Protein AF-A0A1H8IUE2-F1 (afdb_monomer)

Radius of gyration: 22.24 Å; Cα contacts (8 Å, |Δi|>4): 37; chains: 1; bounding box: 49×29×65 Å

Structure (mmCIF, N/CA/C/O backbone):
data_AF-A0A1H8IUE2-F1
#
_entry.id   AF-A0A1H8IUE2-F1
#
loop_
_atom_site.group_PDB
_atom_site.id
_atom_site.type_symbol
_atom_site.label_atom_id
_atom_site.label_alt_id
_atom_site.label_comp_id
_atom_site.label_asym_id
_atom_site.label_entity_id
_atom_site.label_seq_id
_atom_site.pdbx_PDB_ins_code
_atom_site.Cartn_x
_atom_site.Cartn_y
_atom_site.Cartn_z
_atom_site.occupancy
_atom_site.B_iso_or_equiv
_atom_site.auth_seq_id
_atom_site.auth_comp_id
_atom_site.auth_asym_id
_atom_site.auth_atom_id
_atom_site.pdbx_PDB_model_num
ATOM 1 N N . MET A 1 1 ? -18.315 -21.572 25.860 1.00 53.31 1 MET A N 1
ATOM 2 C CA . MET A 1 1 ? -18.418 -20.130 25.560 1.00 53.31 1 MET A CA 1
ATOM 3 C C . MET A 1 1 ? -18.773 -19.448 26.868 1.00 53.31 1 MET A C 1
ATOM 5 O O . MET A 1 1 ? -19.672 -19.932 27.542 1.00 53.31 1 MET A O 1
ATOM 9 N N . ASP A 1 2 ? -17.992 -18.460 27.296 1.00 65.50 2 ASP A N 1
ATOM 10 C CA . ASP A 1 2 ? -18.181 -17.775 28.581 1.00 65.50 2 ASP A CA 1
ATOM 11 C C . ASP A 1 2 ? -19.401 -16.828 28.494 1.00 65.50 2 ASP A C 1
ATOM 13 O O . ASP A 1 2 ? -19.483 -16.074 27.520 1.00 65.50 2 ASP A O 1
ATOM 17 N N . PRO A 1 3 ? -20.344 -16.830 29.456 1.00 69.56 3 PRO A N 1
ATOM 18 C CA . PRO A 1 3 ? -21.544 -15.981 29.432 1.00 69.56 3 PRO A CA 1
ATOM 19 C C . PRO A 1 3 ? -21.254 -14.469 29.350 1.00 69.56 3 PRO A C 1
ATOM 21 O O . PRO A 1 3 ? -22.125 -13.695 28.945 1.00 69.56 3 PRO A O 1
ATOM 24 N N . ILE A 1 4 ? -20.038 -14.027 29.688 1.00 66.44 4 ILE A N 1
ATOM 25 C CA . ILE A 1 4 ? -19.584 -12.643 29.486 1.00 66.44 4 ILE A CA 1
ATOM 26 C C . ILE A 1 4 ? -19.391 -12.328 27.989 1.00 66.44 4 ILE A C 1
ATOM 28 O O . ILE A 1 4 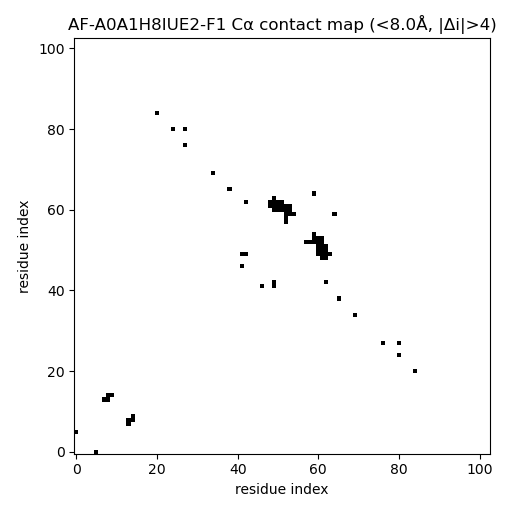? -19.694 -11.220 27.546 1.00 66.44 4 ILE A O 1
ATOM 32 N N . HIS A 1 5 ? -18.934 -13.299 27.193 1.00 63.47 5 HIS A N 1
ATOM 33 C CA . HIS A 1 5 ? -18.644 -13.131 25.765 1.00 63.47 5 HIS A CA 1
ATOM 34 C C . HIS A 1 5 ? -19.919 -12.877 24.946 1.00 63.47 5 HIS A C 1
ATOM 36 O O . HIS A 1 5 ? -19.966 -11.951 24.133 1.00 63.47 5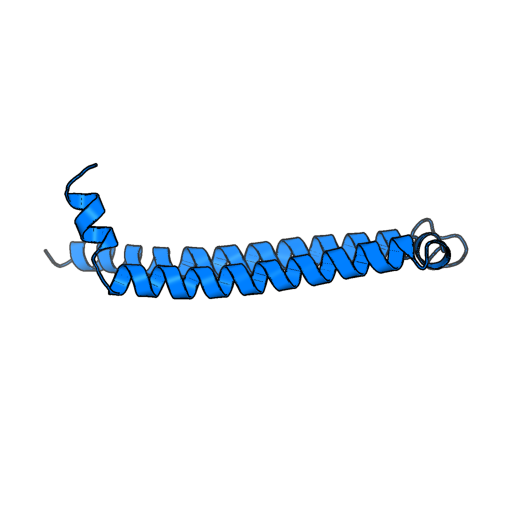 HIS A O 1
ATOM 42 N N . ASP A 1 6 ? -20.983 -13.632 25.231 1.00 66.00 6 ASP A N 1
ATOM 43 C CA . ASP A 1 6 ? -22.276 -13.495 24.547 1.00 66.00 6 ASP A CA 1
ATOM 44 C C . ASP A 1 6 ? -22.956 -12.156 24.866 1.00 66.00 6 ASP A C 1
ATOM 46 O O . ASP A 1 6 ? -23.579 -11.539 24.000 1.00 66.00 6 ASP A O 1
ATOM 50 N N . LYS A 1 7 ? -22.772 -11.643 26.089 1.00 63.62 7 LYS A N 1
ATOM 51 C CA . LYS A 1 7 ? -23.299 -10.337 26.514 1.00 63.62 7 LYS A CA 1
ATOM 52 C C . LYS A 1 7 ? -22.617 -9.168 25.796 1.00 63.62 7 LYS A C 1
ATOM 54 O O . LYS A 1 7 ? -23.281 -8.191 25.461 1.00 63.62 7 LYS A O 1
ATOM 59 N N . ILE A 1 8 ? -21.312 -9.276 25.538 1.00 63.34 8 ILE A N 1
ATOM 60 C CA . ILE A 1 8 ? -20.530 -8.261 24.811 1.00 63.34 8 ILE A CA 1
ATOM 61 C C . ILE A 1 8 ? -20.901 -8.250 23.321 1.00 63.34 8 ILE A C 1
ATOM 63 O O . ILE A 1 8 ? -21.065 -7.181 22.737 1.00 63.34 8 ILE A O 1
ATOM 67 N N . LEU A 1 9 ? -21.088 -9.423 22.708 1.00 64.19 9 LEU A N 1
ATOM 68 C CA . LEU A 1 9 ? -21.511 -9.548 21.306 1.00 64.19 9 LEU A CA 1
ATOM 69 C C . LEU A 1 9 ? -22.953 -9.067 21.067 1.00 64.19 9 LEU A C 1
ATOM 71 O O . LEU A 1 9 ? -23.270 -8.591 19.972 1.00 64.19 9 LEU A O 1
ATOM 75 N N . ALA A 1 10 ? -23.815 -9.173 22.082 1.00 67.62 10 ALA A N 1
ATOM 76 C CA . ALA A 1 10 ? -25.194 -8.696 22.043 1.00 67.62 10 ALA A CA 1
ATOM 77 C C . ALA A 1 10 ? -25.337 -7.177 22.269 1.00 67.62 10 ALA A C 1
ATOM 79 O O . ALA A 1 10 ? -26.396 -6.630 21.954 1.00 67.62 10 ALA A O 1
ATOM 80 N N . ASP A 1 11 ? -24.308 -6.478 22.775 1.00 71.75 11 ASP A N 1
ATOM 81 C CA . ASP A 1 11 ? -24.370 -5.027 23.002 1.00 71.75 11 ASP A CA 1
ATOM 82 C C . ASP A 1 11 ? -24.364 -4.271 21.649 1.00 71.75 11 ASP A C 1
ATOM 84 O O . ASP A 1 11 ? -23.396 -4.356 20.879 1.00 71.75 11 ASP A O 1
ATOM 88 N N . PRO A 1 12 ? -25.419 -3.498 21.327 1.00 72.38 12 PRO A N 1
ATOM 89 C CA . PRO A 1 12 ? -25.512 -2.764 20.066 1.00 72.38 12 PRO A CA 1
ATOM 90 C C . PRO A 1 12 ? -24.381 -1.741 19.871 1.00 72.38 12 PRO A C 1
ATOM 92 O O . PRO A 1 12 ? -23.982 -1.495 18.731 1.00 72.38 12 PRO A O 1
ATOM 95 N N . ARG A 1 13 ? -23.790 -1.208 20.952 1.00 70.06 13 ARG A N 1
ATOM 96 C CA . ARG A 1 13 ? -22.634 -0.297 20.874 1.00 70.06 13 ARG A CA 1
ATOM 97 C C . ARG A 1 13 ? -21.391 -1.021 20.363 1.00 70.06 13 ARG A C 1
ATOM 99 O O . ARG A 1 13 ? -20.648 -0.470 19.555 1.00 70.06 13 ARG A O 1
ATOM 106 N N . PHE A 1 14 ? -21.185 -2.271 20.780 1.00 66.69 14 PHE A N 1
ATOM 107 C CA . PHE A 1 14 ? -20.058 -3.085 20.324 1.00 66.69 14 PHE A CA 1
ATOM 108 C C . PHE A 1 14 ? -20.173 -3.402 18.827 1.00 66.69 14 PHE A C 1
ATOM 110 O O . PHE A 1 14 ? -19.206 -3.244 18.081 1.00 66.69 14 PHE A O 1
ATOM 117 N N . ARG A 1 15 ? -21.377 -3.753 18.351 1.00 66.75 15 ARG A N 1
ATOM 118 C CA . ARG A 1 15 ? -21.636 -3.957 16.913 1.00 66.75 15 ARG A CA 1
ATOM 119 C C . ARG A 1 15 ? -21.414 -2.684 16.094 1.00 66.75 15 ARG A C 1
ATOM 121 O O . ARG A 1 15 ? -20.868 -2.769 14.993 1.00 66.75 15 ARG A O 1
ATOM 128 N N . GLU A 1 16 ? -21.786 -1.515 16.616 1.00 74.31 16 GLU A N 1
ATOM 129 C CA . GLU A 1 16 ? -21.557 -0.240 15.929 1.00 74.31 16 GLU A CA 1
ATOM 130 C C . GLU A 1 16 ? -20.059 0.079 15.791 1.00 74.31 16 GLU A C 1
ATOM 132 O O . GLU A 1 16 ? -19.610 0.383 14.680 1.00 74.31 16 GLU A O 1
ATOM 137 N N . LEU A 1 17 ? -19.278 -0.071 16.872 1.00 67.94 17 LEU A N 1
ATOM 138 C C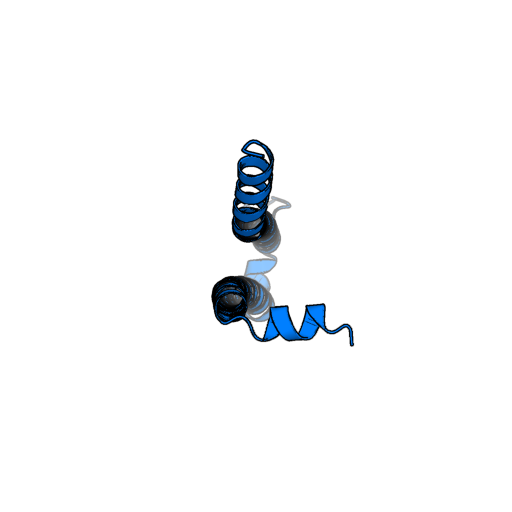A . LEU A 1 17 ? -17.815 0.091 16.861 1.00 67.94 17 LEU A CA 1
ATOM 139 C C . LEU A 1 17 ? -17.153 -0.859 15.855 1.00 67.94 17 LEU A C 1
ATOM 141 O O . LEU A 1 17 ? -16.366 -0.430 15.006 1.00 67.94 17 LEU A O 1
ATOM 145 N N . VAL A 1 18 ? -17.521 -2.145 15.891 1.00 70.81 18 VAL A N 1
ATOM 146 C CA . VAL A 1 18 ? -16.991 -3.142 14.951 1.00 70.81 18 VAL A CA 1
ATOM 147 C C . VAL A 1 18 ? -17.335 -2.765 13.511 1.00 70.81 18 VAL A C 1
ATOM 149 O O . VAL A 1 18 ? -16.455 -2.829 12.656 1.00 70.81 18 VAL A O 1
ATOM 152 N N . SER A 1 19 ? -18.560 -2.310 13.222 1.00 72.56 19 SER A N 1
ATOM 153 C CA . SER A 1 19 ? -18.943 -1.925 11.855 1.00 72.56 19 SER A CA 1
ATOM 154 C C . SER A 1 19 ? -18.167 -0.703 11.344 1.00 72.56 19 SER A C 1
ATOM 156 O O . SER A 1 19 ? -17.714 -0.695 10.195 1.00 72.56 19 SER A O 1
ATOM 158 N N . ARG A 1 20 ? -17.942 0.306 12.203 1.00 74.00 20 ARG A N 1
ATOM 159 C CA . ARG A 1 20 ? -17.183 1.518 11.859 1.00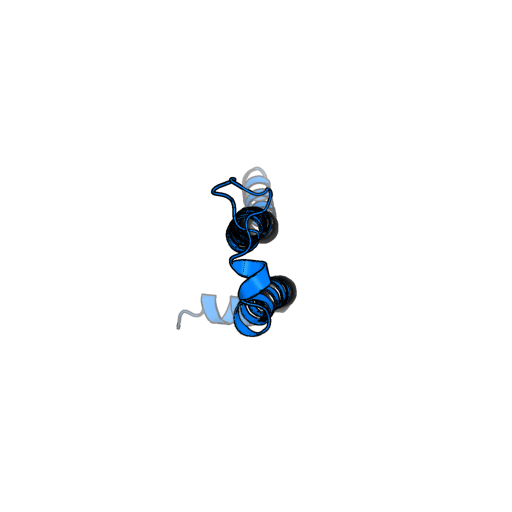 74.00 20 ARG A CA 1
ATOM 160 C C . ARG A 1 20 ? -15.720 1.185 11.582 1.00 74.00 20 ARG A C 1
ATOM 162 O O . ARG A 1 20 ? -15.171 1.651 10.580 1.00 74.00 20 ARG A O 1
ATOM 169 N N . ARG A 1 21 ? -15.114 0.332 12.413 1.00 75.00 21 ARG A N 1
ATOM 170 C CA . ARG A 1 21 ? -13.755 -0.178 12.200 1.00 75.00 21 ARG A CA 1
ATOM 171 C C . ARG A 1 21 ? -13.662 -0.992 10.914 1.00 75.00 21 ARG A C 1
ATOM 173 O O . ARG A 1 21 ? -12.753 -0.774 10.123 1.00 75.00 21 ARG A O 1
ATOM 180 N N . ASN A 1 22 ? -14.623 -1.882 10.674 1.00 78.81 22 ASN A N 1
ATOM 181 C CA . ASN A 1 22 ? -14.599 -2.769 9.516 1.00 78.81 22 ASN A CA 1
ATOM 182 C C . ASN A 1 22 ? -14.716 -1.992 8.199 1.00 78.81 22 ASN A C 1
ATOM 184 O O . ASN A 1 22 ? -13.982 -2.270 7.256 1.00 78.81 22 ASN A O 1
ATOM 188 N N . ARG A 1 23 ? -15.569 -0.959 8.148 1.00 82.00 23 ARG A N 1
ATOM 189 C CA . ARG A 1 23 ? -15.689 -0.091 6.968 1.00 82.00 23 ARG A CA 1
ATOM 190 C C . ARG A 1 23 ? -14.395 0.675 6.689 1.00 82.00 23 ARG A C 1
ATOM 192 O O . ARG A 1 23 ? -13.999 0.788 5.536 1.00 82.00 23 ARG A O 1
ATOM 199 N N . PHE A 1 24 ? -13.720 1.163 7.730 1.00 82.94 24 PHE A N 1
ATOM 200 C CA . PHE A 1 24 ? -12.431 1.837 7.583 1.00 82.94 24 PHE A CA 1
ATOM 201 C C . PHE A 1 24 ? -11.334 0.885 7.089 1.00 82.94 24 PHE A C 1
ATOM 203 O O . PHE A 1 24 ? -10.676 1.186 6.094 1.00 82.94 24 PHE A O 1
ATOM 210 N N . SER A 1 25 ? -11.178 -0.276 7.732 1.00 84.69 25 SER A N 1
ATOM 211 C CA . SER A 1 25 ? -10.209 -1.296 7.317 1.00 84.69 25 SER A CA 1
ATOM 212 C C . SER A 1 25 ? -10.465 -1.776 5.890 1.00 84.69 25 SER A C 1
ATOM 214 O O . SER A 1 25 ? -9.519 -1.958 5.131 1.00 84.69 25 SER A O 1
ATOM 216 N N . PHE A 1 26 ? -11.733 -1.929 5.501 1.00 88.81 26 PHE A N 1
ATOM 217 C CA . PHE A 1 26 ? -12.106 -2.318 4.146 1.00 88.81 26 PHE A CA 1
ATOM 218 C C . PHE A 1 26 ? -11.721 -1.255 3.114 1.00 88.81 26 PHE A C 1
ATOM 220 O O . PHE A 1 26 ? -11.092 -1.585 2.113 1.00 88.81 26 PHE A O 1
ATOM 227 N N . THR A 1 27 ? -12.018 0.026 3.367 1.00 89.62 27 THR A N 1
ATOM 228 C CA . THR A 1 27 ? -11.563 1.117 2.490 1.00 89.62 27 THR A CA 1
ATOM 229 C C . THR A 1 27 ? -10.043 1.104 2.350 1.00 89.62 27 THR A C 1
ATOM 231 O O . THR A 1 27 ? -9.523 1.207 1.243 1.00 89.62 27 THR A O 1
ATOM 234 N N . LEU A 1 28 ? -9.323 0.927 3.459 1.00 90.69 28 LEU A N 1
ATOM 235 C CA . LEU A 1 28 ? -7.866 0.873 3.458 1.00 90.69 28 LEU A CA 1
ATOM 236 C C . LEU A 1 28 ? -7.340 -0.305 2.621 1.00 90.69 28 LEU A C 1
ATOM 238 O O . LEU A 1 28 ? -6.425 -0.127 1.818 1.00 90.69 28 LEU A O 1
ATOM 242 N N . ALA A 1 29 ? -7.965 -1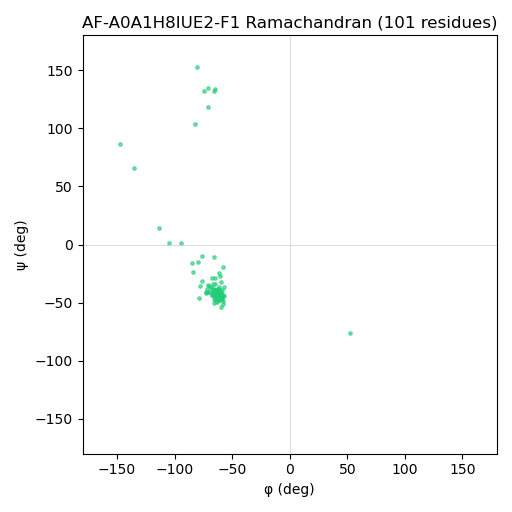.477 2.753 1.00 91.81 29 ALA A N 1
ATOM 243 C CA . ALA A 1 29 ? -7.649 -2.663 1.965 1.00 91.81 29 ALA A CA 1
ATOM 244 C C . ALA A 1 29 ? -7.887 -2.438 0.465 1.00 91.81 29 ALA A C 1
ATOM 246 O O . ALA A 1 29 ? -7.026 -2.785 -0.340 1.00 91.81 29 ALA A O 1
ATOM 247 N N . VAL A 1 30 ? -9.004 -1.809 0.085 1.00 96.06 30 VAL A N 1
ATOM 248 C CA . VAL A 1 30 ? -9.301 -1.470 -1.317 1.00 96.06 30 VAL A CA 1
ATOM 249 C C . VAL A 1 30 ? -8.256 -0.512 -1.889 1.00 96.06 30 VAL A C 1
ATOM 251 O O . VAL A 1 30 ? -7.807 -0.712 -3.015 1.00 96.06 30 VAL A O 1
ATOM 254 N N . ILE A 1 31 ? -7.822 0.494 -1.123 1.00 95.44 31 ILE A N 1
ATOM 255 C CA . ILE A 1 31 ? -6.778 1.430 -1.568 1.00 95.44 31 ILE A CA 1
ATOM 256 C C . ILE A 1 31 ? -5.455 0.684 -1.791 1.00 95.44 31 ILE A C 1
ATOM 258 O O . ILE A 1 31 ? -4.843 0.835 -2.846 1.00 95.44 31 ILE A O 1
ATOM 262 N N . VAL A 1 32 ? -5.018 -0.137 -0.828 1.00 94.31 32 VAL A N 1
ATOM 263 C CA . VAL A 1 32 ? -3.780 -0.927 -0.964 1.00 94.31 32 VAL A CA 1
ATOM 264 C C . VAL A 1 32 ? -3.863 -1.857 -2.175 1.00 94.31 32 VAL A C 1
ATOM 266 O O . VAL A 1 32 ? -2.929 -1.902 -2.975 1.00 94.31 32 VAL A O 1
ATOM 269 N N . LEU A 1 33 ? -4.994 -2.546 -2.348 1.00 95.94 33 LEU A N 1
ATOM 270 C CA . LEU A 1 33 ? -5.235 -3.424 -3.488 1.00 95.94 33 LEU A CA 1
ATOM 271 C C . LEU A 1 33 ? -5.136 -2.664 -4.814 1.00 95.94 33 LEU A C 1
ATOM 273 O O . LEU A 1 33 ? -4.453 -3.128 -5.720 1.00 95.94 33 LEU A O 1
ATOM 277 N N . ALA A 1 34 ? -5.773 -1.497 -4.924 1.00 97.25 34 ALA A N 1
ATOM 278 C CA . ALA A 1 34 ? -5.741 -0.685 -6.137 1.00 97.25 34 ALA A CA 1
ATOM 279 C C . ALA A 1 34 ? -4.316 -0.230 -6.490 1.00 97.25 34 ALA A C 1
ATOM 281 O O . ALA A 1 34 ? -3.916 -0.311 -7.651 1.00 97.25 34 ALA A O 1
ATOM 282 N N . VAL A 1 35 ? -3.529 0.193 -5.495 1.00 96.00 35 VAL A N 1
ATOM 283 C CA . VAL A 1 35 ? -2.131 0.610 -5.695 1.00 96.00 35 VAL A CA 1
ATOM 284 C C . VAL A 1 35 ? -1.269 -0.558 -6.180 1.00 96.00 35 VAL A C 1
ATOM 286 O O . VAL A 1 35 ? -0.564 -0.422 -7.180 1.00 96.00 35 VAL A O 1
ATOM 289 N N . TYR A 1 36 ? -1.350 -1.720 -5.524 1.00 95.12 36 TYR A N 1
ATOM 290 C CA . TYR A 1 36 ? -0.579 -2.902 -5.924 1.00 95.12 36 TYR A CA 1
ATOM 291 C C . TYR A 1 36 ? -1.017 -3.448 -7.284 1.00 95.12 36 TYR A C 1
ATOM 293 O O . TYR A 1 36 ? -0.169 -3.772 -8.113 1.00 95.12 36 TYR A O 1
ATOM 301 N N . ALA A 1 37 ? -2.324 -3.509 -7.544 1.00 96.44 37 ALA A N 1
ATOM 302 C CA . ALA A 1 37 ? -2.849 -3.922 -8.840 1.00 96.44 37 ALA A CA 1
ATOM 303 C C . ALA A 1 37 ? -2.381 -2.976 -9.953 1.00 96.44 37 ALA A C 1
ATOM 305 O O . ALA A 1 37 ? -1.970 -3.449 -11.011 1.00 96.44 37 ALA A O 1
ATOM 306 N N . GLY A 1 38 ? -2.376 -1.660 -9.712 1.00 95.50 38 GLY A N 1
ATOM 307 C CA . GLY A 1 38 ? -1.850 -0.668 -10.650 1.00 95.50 38 GLY A CA 1
ATOM 308 C C . GLY A 1 38 ? -0.361 -0.866 -10.935 1.00 95.50 38 GLY A C 1
ATOM 309 O O . GLY A 1 38 ? 0.038 -0.934 -12.094 1.00 95.50 38 GLY A O 1
ATOM 310 N N . PHE A 1 39 ? 0.451 -1.041 -9.891 1.00 94.81 39 PHE A N 1
ATOM 311 C CA . PHE A 1 39 ? 1.885 -1.306 -10.027 1.00 94.81 39 PHE A CA 1
ATOM 312 C C . PHE A 1 39 ? 2.175 -2.566 -10.847 1.00 94.81 39 PHE A C 1
ATOM 314 O O . PHE A 1 39 ? 2.933 -2.511 -11.814 1.00 94.81 39 PHE A O 1
ATOM 321 N N . VAL A 1 40 ? 1.534 -3.686 -10.497 1.00 95.06 40 VAL A N 1
ATOM 322 C CA . VAL A 1 40 ? 1.697 -4.958 -11.213 1.00 95.06 40 VAL A CA 1
ATOM 323 C C . VAL A 1 40 ? 1.199 -4.839 -12.652 1.00 95.06 40 VAL A C 1
ATOM 325 O O . VAL A 1 40 ? 1.868 -5.313 -13.564 1.00 95.06 40 VAL A O 1
ATOM 328 N N . SER A 1 41 ? 0.072 -4.161 -12.881 1.00 95.25 41 SER A N 1
ATOM 329 C CA . SER A 1 41 ? -0.459 -3.953 -14.232 1.00 95.25 41 SER A CA 1
ATOM 330 C C . SER A 1 41 ? 0.541 -3.197 -15.106 1.00 95.25 41 SER A C 1
ATOM 332 O O . SER A 1 41 ? 0.836 -3.637 -16.213 1.00 95.25 41 SER A O 1
ATOM 334 N N . VAL A 1 42 ? 1.125 -2.102 -14.611 1.00 92.94 42 VAL A N 1
ATOM 335 C CA . VAL A 1 42 ? 2.149 -1.359 -15.364 1.00 92.94 42 VAL A CA 1
ATOM 336 C C . VAL A 1 42 ? 3.390 -2.221 -15.606 1.00 92.94 42 VAL A C 1
ATOM 338 O O . VAL A 1 42 ? 3.918 -2.207 -16.715 1.00 92.94 42 VAL A O 1
ATOM 341 N N . ALA A 1 43 ? 3.823 -3.008 -14.619 1.00 92.06 43 ALA A N 1
ATOM 342 C CA . ALA A 1 43 ? 4.968 -3.907 -14.766 1.00 92.06 43 ALA A CA 1
ATOM 343 C C . ALA A 1 43 ? 4.754 -4.967 -15.860 1.00 92.06 43 ALA A C 1
ATOM 345 O O . ALA A 1 43 ? 5.676 -5.270 -16.614 1.00 92.06 43 ALA A O 1
ATOM 346 N N . VAL A 1 44 ? 3.537 -5.511 -15.959 1.00 95.44 44 VAL A N 1
ATOM 347 C CA . VAL A 1 44 ? 3.188 -6.560 -16.926 1.00 95.44 44 VAL A CA 1
ATOM 348 C C . VAL A 1 44 ? 2.940 -5.987 -18.321 1.00 95.44 44 VAL A C 1
ATOM 350 O 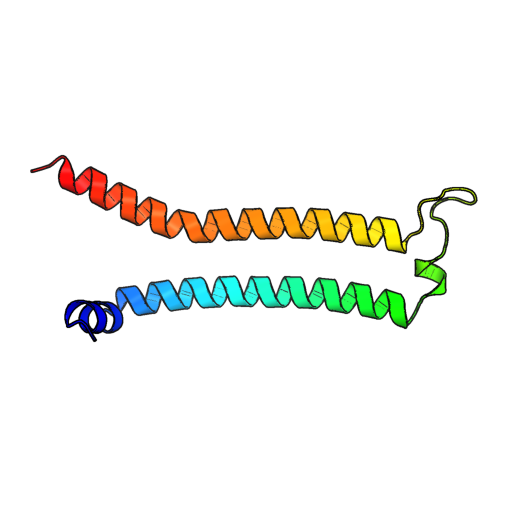O . VAL A 1 44 ? 3.445 -6.527 -19.301 1.00 95.44 44 VAL A O 1
ATOM 353 N N . PHE A 1 45 ? 2.173 -4.900 -18.431 1.00 95.69 45 PHE A N 1
ATOM 354 C CA . PHE A 1 45 ? 1.783 -4.338 -19.727 1.00 95.69 45 PHE A CA 1
ATOM 355 C C . PHE A 1 45 ? 2.834 -3.394 -20.324 1.00 95.69 45 PHE A C 1
ATOM 357 O O . PHE A 1 45 ? 2.853 -3.206 -21.539 1.00 95.69 45 PHE A O 1
ATOM 364 N N . ASN A 1 46 ? 3.711 -2.800 -19.508 1.00 93.31 46 ASN A N 1
ATOM 365 C CA . ASN A 1 46 ? 4.784 -1.918 -19.973 1.00 93.31 46 ASN A CA 1
ATOM 366 C C . ASN A 1 46 ? 6.133 -2.216 -19.283 1.00 93.31 46 ASN A C 1
ATOM 368 O O . ASN A 1 46 ? 6.681 -1.375 -18.559 1.00 93.31 46 ASN A O 1
ATOM 372 N N . PRO A 1 47 ? 6.710 -3.407 -19.527 1.00 89.31 47 PRO A N 1
ATOM 373 C CA . PRO A 1 47 ? 7.977 -3.809 -18.920 1.00 89.31 47 PRO A CA 1
ATOM 374 C C . PRO A 1 47 ? 9.156 -2.932 -19.368 1.00 89.31 47 PRO A C 1
ATOM 376 O O . PRO A 1 47 ? 10.099 -2.736 -18.604 1.00 89.31 47 PRO A O 1
ATOM 379 N N . ALA A 1 48 ? 9.100 -2.358 -20.577 1.00 89.38 48 ALA A N 1
ATOM 380 C CA . ALA A 1 48 ? 10.142 -1.474 -21.097 1.00 89.38 48 ALA A CA 1
ATOM 381 C C . ALA A 1 48 ? 10.255 -0.180 -20.277 1.00 89.38 48 ALA A C 1
ATOM 383 O O . ALA A 1 48 ? 11.359 0.208 -19.899 1.00 89.38 48 ALA A O 1
ATOM 384 N N . LEU A 1 49 ? 9.124 0.450 -19.933 1.00 87.12 49 LEU A N 1
ATOM 385 C CA . LEU A 1 49 ? 9.107 1.592 -19.016 1.00 87.12 49 LEU A CA 1
ATOM 386 C C . LEU A 1 49 ? 9.675 1.194 -17.653 1.00 87.12 49 LEU A C 1
ATOM 388 O O . LEU A 1 49 ? 10.520 1.895 -17.105 1.00 87.12 49 LEU A O 1
ATOM 392 N N . PHE A 1 50 ? 9.250 0.045 -17.132 1.00 87.00 50 PHE A N 1
ATOM 393 C CA . PHE A 1 50 ? 9.669 -0.449 -15.824 1.00 87.00 50 PHE A CA 1
ATOM 394 C C . PHE A 1 50 ? 11.184 -0.657 -15.712 1.00 87.00 50 PHE A C 1
ATOM 396 O O . PHE A 1 50 ? 11.775 -0.316 -14.685 1.00 87.00 50 PHE A O 1
ATOM 403 N N . ALA A 1 51 ? 11.797 -1.188 -16.774 1.00 85.06 51 ALA A N 1
ATOM 404 C CA . ALA A 1 51 ? 13.229 -1.447 -16.872 1.00 85.06 51 ALA A CA 1
ATOM 405 C C . ALA A 1 51 ? 14.043 -0.224 -17.323 1.00 85.06 51 ALA A C 1
ATOM 407 O O . ALA A 1 51 ? 15.264 -0.216 -17.173 1.00 85.06 51 ALA A O 1
ATOM 408 N N . SER A 1 52 ? 13.396 0.807 -17.874 1.00 87.69 52 SER A N 1
ATOM 409 C CA . SER A 1 52 ? 14.099 1.996 -18.348 1.00 87.69 52 SER A CA 1
ATOM 410 C C . SER A 1 52 ? 14.746 2.764 -17.193 1.00 87.69 52 SER A C 1
ATOM 412 O O . SER A 1 52 ? 14.121 3.031 -16.159 1.00 87.69 52 SER A O 1
ATOM 414 N N . SER A 1 53 ? 16.019 3.121 -17.374 1.00 84.75 53 SER A N 1
ATOM 415 C CA . SER A 1 53 ? 16.749 3.975 -16.440 1.00 84.75 53 SER A CA 1
ATOM 416 C C . SER A 1 53 ? 16.134 5.369 -16.402 1.00 84.75 53 SER A C 1
ATOM 418 O O . SER A 1 53 ? 15.900 5.998 -17.431 1.00 84.75 53 SER A O 1
ATOM 420 N N . PHE A 1 54 ? 15.946 5.878 -15.190 1.00 77.38 54 PHE A N 1
ATOM 421 C CA . PHE A 1 54 ? 15.406 7.205 -14.907 1.00 77.38 54 PHE A CA 1
ATOM 422 C C . PHE A 1 54 ? 16.259 8.334 -15.504 1.00 77.38 54 PHE A C 1
ATOM 424 O O . PHE A 1 54 ? 15.734 9.365 -15.913 1.00 77.38 54 PHE A O 1
ATOM 431 N N . ALA A 1 55 ? 17.577 8.134 -15.590 1.00 75.56 55 ALA A N 1
ATOM 432 C CA . ALA A 1 55 ? 18.502 9.094 -16.181 1.00 75.56 55 ALA A CA 1
ATOM 433 C C . ALA A 1 55 ? 19.674 8.373 -16.856 1.00 75.56 55 ALA A C 1
ATOM 435 O O . ALA A 1 55 ? 20.696 8.172 -16.212 1.00 75.56 55 ALA A O 1
ATOM 436 N N . GLY A 1 56 ? 19.518 7.972 -18.125 1.00 72.88 56 GLY A N 1
ATOM 437 C CA . GLY A 1 56 ? 20.576 7.496 -19.038 1.00 72.88 56 GLY A CA 1
ATOM 438 C C . GLY A 1 56 ? 21.484 6.371 -18.516 1.00 72.88 56 GLY A C 1
ATOM 439 O O . GLY A 1 56 ? 21.346 5.228 -18.930 1.00 72.88 56 GLY A O 1
ATOM 440 N N . GLN A 1 57 ? 22.420 6.710 -17.625 1.00 73.06 57 GLN A N 1
ATOM 441 C CA . GLN A 1 57 ? 23.390 5.815 -16.977 1.00 73.06 57 GLN A CA 1
ATOM 442 C C . GLN A 1 57 ? 23.058 5.490 -15.503 1.00 73.06 57 GLN A C 1
ATOM 444 O O . GLN A 1 57 ? 23.817 4.799 -14.831 1.00 73.06 57 GLN A O 1
ATOM 449 N N . SER A 1 58 ? 21.952 6.005 -14.962 1.00 74.44 58 SER A N 1
ATOM 450 C CA . SER A 1 58 ? 21.557 5.781 -13.569 1.00 74.44 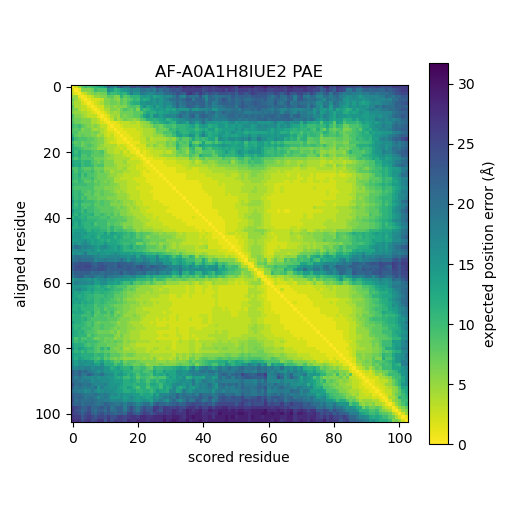58 SER A CA 1
ATOM 451 C C . SER A 1 58 ? 21.092 4.343 -13.341 1.00 74.44 58 SER A C 1
ATOM 453 O O . SER A 1 58 ? 20.258 3.827 -14.088 1.00 74.44 58 SER A O 1
ATOM 455 N N . ALA A 1 59 ? 21.563 3.732 -12.250 1.00 78.31 59 ALA A N 1
ATOM 456 C CA . ALA A 1 59 ? 21.091 2.433 -11.762 1.00 78.31 59 ALA A CA 1
ATOM 457 C C . ALA A 1 59 ? 19.624 2.462 -11.278 1.00 78.31 59 ALA A C 1
ATOM 459 O O . ALA A 1 59 ? 19.030 1.418 -11.016 1.00 78.31 59 ALA A O 1
ATOM 460 N N . TRP A 1 60 ? 19.029 3.652 -11.150 1.00 86.62 60 TRP A N 1
ATOM 461 C CA . TRP A 1 60 ? 17.632 3.814 -10.767 1.00 86.62 60 TRP A CA 1
ATOM 462 C C . TRP A 1 60 ? 16.720 3.646 -11.979 1.00 86.62 60 TRP A C 1
ATOM 464 O O . TRP A 1 60 ? 16.596 4.554 -12.798 1.00 86.62 60 TRP A O 1
ATOM 474 N N . ALA A 1 61 ? 16.064 2.492 -12.080 1.00 90.88 61 ALA A N 1
ATOM 475 C CA . ALA A 1 61 ? 14.985 2.266 -13.036 1.00 90.88 61 ALA A CA 1
ATOM 476 C C . ALA A 1 61 ? 13.658 2.848 -12.523 1.00 90.88 61 ALA A C 1
ATOM 478 O O . ALA A 1 61 ? 13.422 2.909 -11.312 1.00 90.88 61 ALA A O 1
ATOM 479 N N . TRP A 1 62 ? 12.756 3.225 -13.430 1.00 91.00 62 TRP A N 1
ATOM 480 C CA . TRP A 1 62 ? 11.433 3.739 -13.052 1.00 91.00 62 TRP A CA 1
ATOM 481 C C . TRP A 1 62 ? 10.635 2.760 -12.186 1.00 91.00 62 TRP A C 1
ATOM 483 O O . TRP A 1 62 ? 9.976 3.184 -11.236 1.00 91.00 62 TRP A O 1
ATOM 493 N N . GLY A 1 63 ? 10.748 1.455 -12.449 1.00 91.25 63 GLY A N 1
ATOM 494 C CA . GLY A 1 63 ? 10.129 0.421 -11.620 1.00 91.25 63 GLY A CA 1
ATOM 495 C C . GLY A 1 63 ? 10.643 0.413 -10.179 1.00 91.25 63 GLY A C 1
ATOM 496 O O . GLY A 1 63 ? 9.859 0.264 -9.241 1.00 91.25 63 GLY A O 1
ATOM 497 N N . LEU A 1 64 ? 11.948 0.639 -9.986 1.00 92.06 64 LEU A N 1
ATOM 498 C CA . LEU A 1 64 ? 12.562 0.699 -8.658 1.00 92.06 64 LEU A CA 1
ATOM 499 C C . LEU A 1 64 ? 12.083 1.929 -7.881 1.00 92.06 64 LEU A C 1
ATOM 501 O O . LEU A 1 64 ? 11.732 1.816 -6.708 1.00 92.06 64 LEU A O 1
ATOM 505 N N . ILE A 1 65 ? 12.023 3.087 -8.544 1.00 93.06 65 ILE A N 1
ATOM 506 C CA . ILE A 1 65 ? 11.516 4.330 -7.949 1.00 93.06 65 ILE A CA 1
ATOM 507 C C . ILE A 1 65 ? 10.052 4.154 -7.535 1.00 93.06 65 ILE 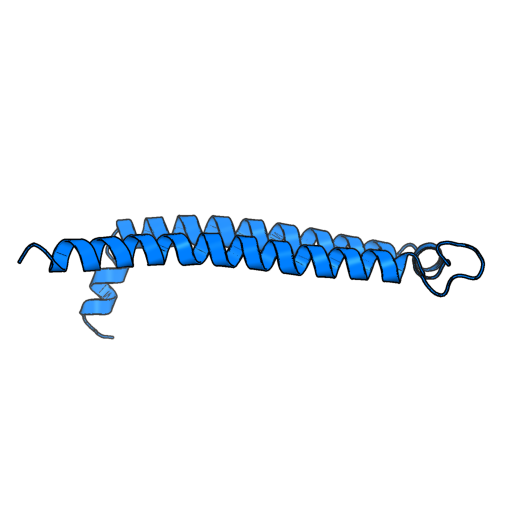A C 1
ATOM 509 O O . ILE A 1 65 ? 9.696 4.449 -6.395 1.00 93.06 65 ILE A O 1
ATOM 513 N N . ALA A 1 66 ? 9.217 3.609 -8.425 1.00 93.69 66 ALA A N 1
ATOM 514 C CA . ALA A 1 66 ? 7.818 3.326 -8.125 1.00 93.69 66 ALA A CA 1
ATOM 515 C C . ALA A 1 66 ? 7.669 2.362 -6.934 1.00 93.69 66 ALA A C 1
ATOM 517 O O . ALA A 1 66 ? 6.866 2.618 -6.036 1.00 93.69 66 ALA A O 1
ATOM 518 N N . GLY A 1 67 ? 8.480 1.301 -6.876 1.00 93.75 67 GLY A N 1
ATOM 519 C CA . GLY A 1 67 ? 8.517 0.379 -5.738 1.00 93.75 67 GLY A CA 1
ATOM 520 C C . GLY A 1 67 ? 8.889 1.077 -4.424 1.00 93.75 67 GLY A C 1
ATOM 521 O O . GLY A 1 67 ? 8.236 0.869 -3.402 1.00 93.75 67 GLY A O 1
ATOM 522 N N . PHE A 1 68 ? 9.876 1.975 -4.454 1.00 95.56 68 PHE A N 1
ATOM 523 C CA . PHE A 1 68 ? 10.255 2.785 -3.292 1.00 95.56 68 PHE A CA 1
ATOM 524 C C . PHE A 1 68 ? 9.117 3.699 -2.821 1.00 95.56 68 PHE A C 1
ATOM 526 O O . PHE A 1 68 ? 8.849 3.796 -1.621 1.00 95.56 68 PHE A O 1
ATOM 533 N N . CYS A 1 69 ? 8.401 4.332 -3.754 1.00 95.19 69 CYS A N 1
ATOM 534 C CA . CYS A 1 69 ? 7.220 5.132 -3.436 1.00 95.19 69 CYS A CA 1
ATOM 535 C C . CYS A 1 69 ? 6.120 4.286 -2.777 1.00 95.19 69 CYS A C 1
ATOM 537 O O . CYS A 1 69 ? 5.519 4.729 -1.796 1.00 95.19 69 CYS A O 1
ATOM 539 N N . ILE A 1 70 ? 5.888 3.060 -3.260 1.00 95.94 70 ILE A N 1
ATOM 540 C CA . ILE A 1 70 ? 4.927 2.121 -2.658 1.00 95.94 70 ILE A CA 1
ATOM 541 C C . ILE A 1 70 ? 5.340 1.753 -1.236 1.00 95.94 70 ILE A C 1
ATOM 543 O O . ILE A 1 70 ? 4.485 1.686 -0.354 1.00 95.94 70 ILE A O 1
ATOM 547 N N . GLN A 1 71 ? 6.636 1.577 -0.978 1.00 95.88 71 GLN A N 1
ATOM 548 C CA . GLN A 1 71 ? 7.117 1.292 0.369 1.00 95.88 71 GLN A CA 1
ATOM 549 C C . GLN A 1 71 ? 6.860 2.464 1.329 1.00 95.88 71 GLN A C 1
ATOM 551 O O . GLN A 1 71 ? 6.383 2.257 2.447 1.00 95.88 71 GLN A O 1
ATOM 556 N N . GLY A 1 72 ? 7.104 3.702 0.884 1.00 97.44 72 GLY A N 1
ATOM 557 C CA . GLY A 1 72 ? 6.752 4.906 1.644 1.00 97.44 72 GLY A CA 1
ATOM 558 C C . GLY A 1 72 ? 5.248 4.996 1.920 1.00 97.44 72 GLY A C 1
ATOM 559 O O . GLY A 1 72 ? 4.828 5.211 3.058 1.00 97.44 72 GLY A O 1
ATOM 560 N N . PHE A 1 73 ? 4.428 4.742 0.899 1.00 96.00 73 PHE A N 1
ATOM 561 C CA . PHE A 1 73 ? 2.975 4.659 1.029 1.00 96.00 73 PHE A CA 1
ATOM 562 C C . PHE A 1 73 ? 2.539 3.590 2.045 1.00 96.00 73 PHE A C 1
ATOM 564 O O . PHE A 1 73 ? 1.681 3.862 2.884 1.00 96.00 73 PHE A O 1
ATOM 571 N N . ALA A 1 74 ? 3.152 2.405 2.037 1.00 93.62 74 ALA A N 1
ATOM 572 C CA . ALA A 1 74 ? 2.834 1.329 2.974 1.00 93.62 74 ALA A CA 1
ATOM 573 C C . ALA A 1 74 ? 3.094 1.734 4.435 1.00 93.62 74 ALA A C 1
ATOM 575 O O . ALA A 1 74 ? 2.264 1.460 5.309 1.00 93.62 74 ALA A O 1
ATOM 576 N N . PHE A 1 75 ? 4.195 2.443 4.711 1.00 96.19 75 PHE A N 1
ATOM 577 C CA . PHE A 1 75 ? 4.461 2.983 6.047 1.00 96.19 75 PHE A CA 1
ATOM 578 C C . PHE A 1 75 ? 3.417 4.018 6.468 1.00 96.19 75 PHE A C 1
ATOM 580 O O . PHE A 1 75 ? 2.897 3.943 7.582 1.00 96.19 75 PHE A O 1
ATOM 587 N N . VAL A 1 76 ? 3.055 4.939 5.570 1.00 95.62 76 VAL A N 1
ATOM 588 C CA . VAL A 1 76 ? 2.009 5.940 5.830 1.00 95.62 76 VAL A CA 1
ATOM 589 C C . VAL A 1 76 ? 0.673 5.263 6.137 1.00 95.62 76 VAL A C 1
ATOM 591 O O . VAL A 1 76 ? 0.037 5.584 7.140 1.00 95.62 76 VAL A O 1
ATOM 594 N N . MET A 1 77 ? 0.269 4.281 5.331 1.00 92.56 77 MET A N 1
ATOM 595 C CA . MET A 1 77 ? -0.976 3.538 5.529 1.00 92.56 77 MET A CA 1
ATOM 596 C C . MET A 1 77 ? -0.981 2.766 6.848 1.00 92.56 77 MET A C 1
ATOM 598 O O . MET A 1 77 ? -1.976 2.797 7.570 1.00 92.56 77 MET A O 1
ATOM 602 N N . THR A 1 78 ? 0.141 2.140 7.205 1.00 91.50 78 THR A N 1
ATOM 603 C CA . THR A 1 78 ? 0.307 1.452 8.493 1.00 91.50 78 THR A CA 1
ATOM 604 C C . THR A 1 78 ? 0.195 2.433 9.663 1.00 91.50 78 THR A C 1
ATOM 606 O O . THR A 1 78 ? -0.501 2.153 10.640 1.00 91.50 78 THR A O 1
ATOM 609 N N . GLY A 1 79 ? 0.807 3.616 9.564 1.00 92.00 79 GLY A N 1
ATOM 610 C CA . GLY A 1 79 ? 0.701 4.667 10.580 1.00 92.00 79 GLY A CA 1
ATOM 611 C C . GLY A 1 79 ? -0.727 5.202 10.735 1.00 92.00 79 GLY A C 1
ATOM 612 O O . GLY A 1 79 ? -1.239 5.319 11.847 1.00 92.00 79 GLY A O 1
ATOM 613 N N . ILE A 1 80 ? -1.408 5.469 9.618 1.00 89.31 80 ILE A N 1
ATOM 614 C CA . ILE A 1 80 ? -2.814 5.898 9.609 1.00 89.31 80 ILE A CA 1
ATOM 615 C C . ILE A 1 80 ? -3.706 4.823 10.241 1.00 89.31 80 ILE A C 1
ATOM 617 O O . ILE A 1 80 ? -4.535 5.137 11.100 1.00 89.31 80 ILE A O 1
ATOM 621 N N . TYR A 1 81 ? -3.518 3.560 9.851 1.00 85.94 81 TYR A N 1
ATOM 622 C CA . TYR A 1 81 ? -4.268 2.430 10.388 1.00 85.94 81 TYR A CA 1
ATOM 623 C C . TYR A 1 81 ? -4.080 2.286 11.896 1.00 85.94 81 TYR A C 1
ATOM 625 O O . TYR A 1 81 ? -5.059 2.280 12.638 1.00 85.94 81 TYR A O 1
ATOM 633 N N . THR A 1 82 ? -2.828 2.219 12.352 1.00 86.38 82 THR A N 1
ATOM 634 C CA . THR A 1 82 ? -2.491 2.032 13.769 1.00 86.38 82 THR A CA 1
ATOM 635 C C . THR A 1 82 ? -2.991 3.192 14.621 1.00 86.38 82 THR A C 1
ATOM 637 O O . THR A 1 82 ? -3.630 2.952 15.640 1.00 86.38 82 THR A O 1
ATOM 640 N N . ARG A 1 83 ? -2.828 4.449 14.183 1.00 83.88 83 ARG A N 1
ATOM 641 C CA . ARG A 1 83 ? -3.373 5.616 14.899 1.00 83.88 83 ARG A CA 1
ATOM 642 C C . ARG A 1 83 ? -4.897 5.567 15.010 1.00 83.88 83 ARG A C 1
ATOM 644 O O . ARG A 1 83 ? -5.449 5.885 16.062 1.00 83.88 83 ARG A O 1
ATOM 651 N N . ARG A 1 84 ? -5.595 5.186 13.936 1.00 81.94 84 A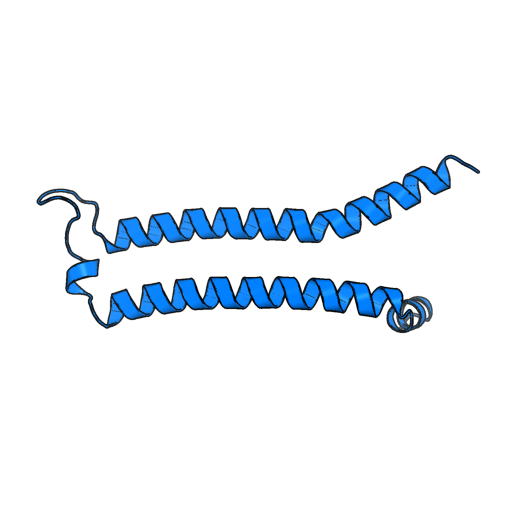RG A N 1
ATOM 652 C CA . ARG A 1 84 ? -7.065 5.131 13.922 1.00 81.94 84 ARG A CA 1
ATOM 653 C C . ARG A 1 84 ? -7.608 3.964 14.746 1.00 81.94 84 ARG A C 1
ATOM 655 O O . ARG A 1 84 ? -8.604 4.157 15.438 1.00 81.94 84 ARG A O 1
ATOM 662 N N . ALA A 1 85 ? -6.970 2.796 14.667 1.00 75.56 85 ALA A N 1
ATOM 663 C CA . ALA A 1 85 ? -7.347 1.594 15.406 1.00 75.56 85 ALA A CA 1
ATOM 664 C C . ALA A 1 85 ? -7.051 1.732 16.908 1.00 75.56 85 ALA A C 1
ATOM 666 O O . ALA A 1 85 ? -7.886 1.363 17.729 1.00 75.56 85 ALA A O 1
ATOM 667 N N . ASN A 1 86 ? -5.909 2.329 17.266 1.00 73.44 86 ASN A N 1
ATOM 668 C CA . ASN A 1 86 ? -5.521 2.519 18.663 1.00 73.44 86 ASN A CA 1
ATOM 669 C C . ASN A 1 86 ? -6.286 3.666 19.335 1.00 73.44 86 ASN A C 1
ATOM 671 O O . ASN A 1 86 ? -6.591 3.564 20.515 1.00 73.44 86 ASN A O 1
ATOM 675 N N . GLY A 1 87 ? -6.679 4.718 18.605 1.00 69.62 87 GLY A N 1
ATOM 676 C CA . GLY A 1 87 ? -7.424 5.843 19.188 1.00 69.62 87 GLY A CA 1
ATOM 677 C C . GLY A 1 87 ? -8.789 5.468 19.789 1.00 69.62 87 GLY A C 1
ATOM 678 O O . GLY A 1 87 ? -9.279 6.153 20.683 1.00 69.62 87 GLY A O 1
ATOM 679 N N . GLU A 1 88 ? -9.411 4.379 19.329 1.00 64.69 88 GLU A N 1
ATOM 680 C CA . GLU A 1 88 ? -10.675 3.882 19.889 1.00 64.69 88 GLU A CA 1
ATOM 681 C C . GLU A 1 88 ? -10.452 3.130 21.213 1.00 64.69 88 GLU A C 1
ATOM 683 O O . GLU A 1 88 ? -11.231 3.291 22.153 1.00 64.69 88 GLU A O 1
ATOM 688 N N . PHE A 1 89 ? -9.338 2.399 21.323 1.00 57.72 89 PHE A N 1
ATOM 689 C CA . PHE A 1 89 ? -8.901 1.744 22.558 1.00 57.72 89 PHE A CA 1
ATOM 690 C C . PHE A 1 89 ? -8.363 2.736 23.590 1.00 57.72 89 PHE A C 1
ATOM 692 O O . PHE A 1 89 ? -8.725 2.630 24.758 1.00 57.72 89 PHE A O 1
ATOM 699 N N . ASP A 1 90 ? -7.578 3.732 23.176 1.00 64.12 90 ASP A N 1
ATOM 700 C CA . ASP A 1 90 ? -7.056 4.769 24.075 1.00 64.12 90 ASP A CA 1
ATOM 701 C C . ASP A 1 90 ? -8.182 5.580 24.720 1.00 64.12 90 ASP A C 1
ATOM 703 O O . ASP A 1 90 ? -8.108 5.918 25.901 1.00 64.12 90 ASP A O 1
ATOM 707 N N . ARG A 1 91 ? -9.265 5.852 23.978 1.00 66.31 91 ARG A N 1
ATOM 708 C CA . ARG A 1 91 ? -10.438 6.538 24.533 1.00 66.31 91 ARG A CA 1
ATOM 709 C C . ARG A 1 91 ? -11.128 5.694 25.608 1.00 66.31 91 ARG A C 1
ATOM 711 O O . ARG A 1 91 ? -11.438 6.206 26.677 1.00 66.31 91 ARG A O 1
ATOM 718 N N . LEU A 1 92 ? -11.305 4.396 25.352 1.00 64.00 92 LEU A N 1
ATOM 719 C CA . LEU A 1 92 ? -11.874 3.457 26.327 1.00 64.00 92 LEU A CA 1
ATOM 720 C C . LEU A 1 92 ? -10.966 3.282 27.558 1.00 64.00 92 LEU A C 1
ATOM 722 O O . LEU A 1 92 ? -11.457 3.223 28.684 1.00 64.00 92 LEU A O 1
ATOM 726 N N . ALA A 1 93 ? -9.646 3.242 27.361 1.00 65.19 93 ALA A N 1
ATOM 727 C CA . ALA A 1 93 ? -8.668 3.151 28.440 1.00 65.19 93 ALA A CA 1
ATOM 728 C C . ALA A 1 93 ? -8.647 4.420 29.310 1.00 65.19 93 ALA A C 1
ATOM 730 O O . ALA A 1 93 ? -8.598 4.325 30.538 1.00 65.19 93 ALA A O 1
ATOM 731 N N . GLN A 1 94 ? -8.734 5.611 28.705 1.00 68.44 94 GLN A N 1
ATOM 732 C CA . GLN A 1 94 ? -8.809 6.871 29.452 1.00 68.44 94 GLN A CA 1
ATOM 733 C C . GLN A 1 94 ? -10.082 6.988 30.292 1.00 68.44 94 GLN A C 1
ATOM 735 O O . GLN A 1 94 ? -10.005 7.445 31.436 1.00 68.44 94 GLN A O 1
ATOM 740 N N . ASP A 1 95 ? -11.228 6.553 29.767 1.00 68.06 95 ASP A N 1
ATOM 741 C CA . ASP A 1 95 ? -12.490 6.568 30.512 1.00 68.06 95 ASP A CA 1
ATOM 742 C C . ASP A 1 95 ? -12.446 5.608 31.714 1.00 68.06 95 ASP A C 1
ATOM 744 O O . ASP A 1 95 ? -12.887 5.972 32.806 1.00 68.06 95 ASP A O 1
ATOM 748 N N . ALA A 1 96 ? -11.824 4.431 31.571 1.00 64.88 96 ALA A N 1
ATOM 749 C CA . ALA A 1 96 ? -11.621 3.494 32.680 1.00 64.88 96 ALA A CA 1
ATOM 750 C C . ALA A 1 96 ? -10.705 4.067 33.783 1.00 64.88 96 ALA A C 1
ATOM 752 O O . ALA A 1 96 ? -11.002 3.942 34.972 1.00 64.88 96 ALA A O 1
ATOM 753 N N . ILE A 1 97 ? -9.619 4.751 33.406 1.00 70.06 97 ILE A N 1
ATOM 754 C CA . ILE A 1 97 ? -8.677 5.366 34.358 1.00 70.06 97 ILE A CA 1
ATOM 755 C C . ILE A 1 97 ? -9.295 6.589 35.058 1.00 70.06 97 ILE A C 1
ATOM 757 O O . ILE A 1 97 ? -9.021 6.824 36.236 1.00 70.06 97 ILE A O 1
ATOM 761 N N . ARG A 1 98 ? -10.136 7.374 34.370 1.00 61.62 98 ARG A N 1
ATOM 762 C CA . ARG A 1 98 ? -10.875 8.489 34.990 1.00 61.62 98 ARG A CA 1
ATOM 763 C C . ARG A 1 98 ? -11.997 8.005 35.907 1.00 61.62 98 ARG A C 1
ATOM 765 O O . ARG A 1 98 ? -12.162 8.583 36.976 1.00 61.62 98 ARG A O 1
ATOM 772 N N . GLY A 1 99 ? -12.711 6.942 35.536 1.00 53.44 99 GLY A N 1
ATOM 773 C CA . GLY A 1 99 ? -13.750 6.334 36.374 1.00 53.44 99 GLY A CA 1
ATOM 774 C C . GLY A 1 99 ? -13.208 5.715 37.667 1.00 53.44 99 GLY A C 1
ATOM 775 O O . GLY A 1 99 ? -13.848 5.823 38.705 1.00 53.44 99 GLY A O 1
ATOM 776 N N . GLY A 1 100 ? -11.997 5.148 37.639 1.00 49.03 100 GLY A N 1
ATOM 777 C CA . GLY A 1 100 ? -11.338 4.586 38.827 1.00 49.03 100 GLY A CA 1
ATOM 778 C C . GLY A 1 100 ? -10.736 5.613 39.796 1.00 49.03 100 GLY A C 1
ATOM 779 O O . GLY A 1 100 ? -10.335 5.238 40.889 1.00 49.03 100 GLY A O 1
ATOM 780 N N . LYS A 1 101 ? -10.660 6.899 39.423 1.00 44.00 101 LYS A N 1
ATOM 781 C CA . LYS A 1 101 ? -10.172 7.979 40.305 1.00 44.00 101 LYS A CA 1
ATOM 782 C C . LYS A 1 101 ? -11.287 8.710 41.065 1.00 44.00 101 LYS A C 1
ATOM 784 O O . LYS A 1 101 ? -10.988 9.656 41.787 1.00 44.00 101 LYS A O 1
ATOM 789 N N . ALA A 1 102 ? -12.544 8.302 40.890 1.00 45.19 102 ALA A N 1
ATOM 790 C CA . ALA A 1 102 ? -13.706 8.895 41.555 1.00 45.19 102 ALA A CA 1
ATOM 791 C C . ALA A 1 102 ? -14.397 7.945 42.556 1.00 45.19 102 ALA A C 1
ATOM 793 O O . ALA A 1 102 ? -15.524 8.226 42.961 1.00 45.19 102 ALA A O 1
ATOM 794 N N . ALA A 1 103 ? -13.743 6.843 42.942 1.00 38.91 103 ALA A N 1
ATOM 795 C CA . ALA A 1 103 ? -14.211 5.906 43.964 1.00 38.91 103 ALA A CA 1
ATOM 796 C C . ALA A 1 103 ? -13.224 5.848 45.134 1.00 38.91 103 ALA A C 1
ATOM 798 O O . ALA A 1 103 ? -12.003 5.820 44.856 1.00 38.91 103 ALA A O 1
#

InterPro domains:
  IPR007436 Protein of unknown function DUF485 [PF04341] (10-95)
  IPR052959 Inner membrane-associated protein [PTHR38598] (2-98)

Foldseek 3Di:
DDPVVVVLVPDVVNVVVVVVLVVVVVVLVVVLVVLVVVLVVCCVVPVVQQQDAPDDPDPDGPNNVSVVVNVVVVVVSVVVSCCVVVVVVVVVVVVVVVVVVVD

Mean predicted aligned error: 9.97 Å

pLDDT: mean 80.14, std 14.3, range [38.91, 97.44]

Organism: NCBI:txid933059

Secondary structure (DSSP, 8-state):
--HHHHHHHH-HHHHHHHHHHHHHHHHHHHHHHHHHHHHHHHHHH-HHHHHSBTTTT-S-BHHHHHHHHHHHHHHHHHHHHHHHHHHHHHHHHHHHHHHTT--

Solvent-accessible surface area (backbone atoms only — not comparable to full-atom values): 5736 Å² total; per-residue (Å²): 133,60,76,68,57,58,55,51,70,66,35,67,68,50,52,49,53,51,52,56,51,48,54,51,54,48,54,52,48,52,53,53,49,51,53,51,51,49,53,53,47,46,46,70,79,37,46,67,61,31,66,33,44,70,53,88,84,42,90,51,21,44,42,55,54,53,52,52,53,50,53,54,49,50,52,51,51,50,51,54,47,51,54,59,60,44,52,60,53,52,52,54,51,49,52,52,59,56,58,63,72,76,111

Sequence (103 aa):
MDPIHDKILADPRFRELVSRRNRFSFTLAVIVLAVYAGFVSVAVFNPALFASSFAGQSAWAWGLIAGFCIQGFAFVMTGIYTRRANGEFDRLAQDAIRGGKAA